Protein AF-A0A7R9QN64-F1 (afdb_monomer)

Mean predicted aligned error: 6.57 Å

Radius of gyration: 12.89 Å; Cα contacts (8 Å, |Δi|>4): 66; chains: 1; bounding box: 29×29×32 Å

Solvent-accessible surface area (backbone atoms only — not comparable to full-atom values): 4952 Å² total; per-residue (Å²): 130,80,74,78,60,53,35,80,72,52,77,63,84,83,77,49,58,68,57,32,49,54,49,52,52,49,38,36,51,55,51,52,50,46,90,82,32,70,70,55,55,76,46,51,50,36,44,38,27,37,41,72,73,41,56,74,68,57,37,52,50,51,51,53,51,50,44,54,49,29,68,74,70,49,88,72,78,62,68,84,68,85,130

pLDDT: mean 84.04, std 17.03, range [35.75, 97.12]

Secondary structure (DSSP, 8-state):
--TTTHHHH-------HHHHHHHHHHHHHHT--TTT-HHHHTTTHHHHHHHHHS-HHHHHHHHHHHHHHHHHHSSS---S---

Foldseek 3Di:
DPLPPCLQPDQDDADPVVQLVVLLVLCCLQANPCVVDVVVVVNSSSSSSLRVPDDPVVSVVVSVVSSVCRVVPPPDTDPSDDD

Nearest PDB structures (foldseek):
  4d3y-assembly1_A  TM=8.213E-01  e=2.890E-02  Cricetulus griseus
  4d3z-assembly1_A  TM=8.315E-01  e=3.845E-02  Cricetulus griseus
  4nom-assembly1_A  TM=8.167E-01  e=1.206E-01  Mus musculus
  2dod-assembly1_A  TM=3.015E-01  e=5.868E+00  Homo sapiens

InterPro domains:
  IPR046427 Legumain prodomain superfamily [G3DSA:1.10.132.130] (1-77)
  IPR048501 Legumain, prodomain [PF20985] (14-60)
  IPR048501 Legumain, prodomain [cd21115] (6-52)

Structure (mmCIF, N/CA/C/O backbone):
data_AF-A0A7R9QN64-F1
#
_entry.id   AF-A0A7R9QN64-F1
#
loop_
_atom_site.group_PDB
_atom_site.id
_atom_site.type_symbol
_atom_site.label_atom_id
_atom_site.label_alt_id
_atom_site.label_comp_id
_atom_site.label_asym_id
_atom_site.label_entity_id
_atom_site.label_seq_id
_atom_site.pdbx_PDB_ins_code
_atom_site.Cartn_x
_atom_site.Cartn_y
_atom_site.Cartn_z
_atom_site.occupancy
_atom_site.B_iso_or_equiv
_atom_site.auth_seq_id
_atom_site.auth_comp_id
_atom_site.auth_asym_id
_atom_site.auth_atom_id
_atom_site.pdbx_PDB_model_num
ATOM 1 N N . MET A 1 1 ? 10.074 14.625 -14.528 1.00 39.97 1 MET A N 1
ATOM 2 C CA . MET A 1 1 ? 8.652 14.223 -14.580 1.00 39.97 1 MET A CA 1
ATOM 3 C C . MET A 1 1 ? 7.995 14.698 -13.295 1.00 39.97 1 MET A C 1
ATOM 5 O O . MET A 1 1 ? 8.559 14.462 -12.235 1.00 39.97 1 MET A O 1
ATOM 9 N N . ASN A 1 2 ? 6.887 15.439 -13.377 1.00 40.81 2 ASN A N 1
ATOM 10 C CA . ASN A 1 2 ? 6.148 15.901 -12.196 1.00 40.81 2 ASN A CA 1
ATOM 11 C C . ASN A 1 2 ? 5.310 14.732 -11.656 1.00 40.81 2 ASN A C 1
ATOM 13 O O . ASN A 1 2 ? 4.149 14.581 -12.019 1.00 40.81 2 ASN A O 1
ATOM 17 N N . ALA A 1 3 ? 5.924 13.905 -10.809 1.00 51.72 3 ALA A N 1
ATOM 18 C CA . ALA A 1 3 ? 5.420 12.611 -10.334 1.00 51.72 3 ALA A CA 1
ATOM 19 C C . ALA A 1 3 ? 4.078 12.641 -9.566 1.00 51.72 3 ALA A C 1
ATOM 21 O O . ALA A 1 3 ? 3.514 11.594 -9.271 1.00 51.72 3 ALA A O 1
ATOM 22 N N . ASN A 1 4 ? 3.534 13.818 -9.243 1.00 54.84 4 ASN A N 1
ATOM 23 C CA . ASN A 1 4 ? 2.387 13.920 -8.337 1.00 54.84 4 ASN A CA 1
ATOM 24 C C . ASN A 1 4 ? 1.012 13.786 -9.006 1.00 54.84 4 ASN A C 1
ATOM 26 O O . ASN A 1 4 ? 0.052 13.473 -8.310 1.00 54.84 4 ASN A O 1
ATOM 30 N N . ASN A 1 5 ? 0.874 14.021 -10.318 1.00 61.47 5 ASN A N 1
ATOM 31 C CA . ASN A 1 5 ? -0.451 13.993 -10.961 1.00 61.47 5 ASN A CA 1
ATOM 32 C C . ASN A 1 5 ? -0.783 12.636 -11.602 1.00 61.47 5 ASN A C 1
ATOM 34 O O . ASN A 1 5 ? -1.951 12.263 -11.701 1.00 61.47 5 ASN A O 1
ATOM 38 N N . ASP A 1 6 ? 0.228 11.863 -11.991 1.00 77.75 6 ASP A N 1
ATOM 39 C CA . ASP A 1 6 ? 0.014 10.630 -12.752 1.00 77.75 6 ASP A CA 1
ATOM 40 C C . ASP A 1 6 ? -0.429 9.467 -11.854 1.00 77.75 6 ASP A C 1
ATOM 42 O O . ASP A 1 6 ? -1.281 8.671 -12.254 1.00 77.75 6 ASP A O 1
ATOM 46 N N . VAL A 1 7 ? 0.034 9.424 -10.599 1.00 85.00 7 VAL A N 1
ATOM 47 C CA . VAL A 1 7 ? -0.346 8.396 -9.611 1.00 85.00 7 VAL A CA 1
ATOM 48 C C . VAL A 1 7 ? -1.857 8.345 -9.369 1.00 85.00 7 VAL A C 1
ATOM 50 O O . VAL A 1 7 ? -2.419 7.265 -9.193 1.00 85.00 7 VAL A O 1
ATOM 53 N N . PHE A 1 8 ? -2.542 9.489 -9.400 1.00 87.75 8 PHE A N 1
ATOM 54 C CA . PHE A 1 8 ? -3.978 9.559 -9.114 1.00 87.75 8 PHE A CA 1
ATOM 55 C C . PHE A 1 8 ? -4.864 9.463 -10.356 1.00 87.75 8 PHE A C 1
ATOM 57 O O . PHE A 1 8 ? -6.056 9.189 -10.217 1.00 87.75 8 PHE A O 1
ATOM 64 N N . ASN A 1 9 ? -4.316 9.659 -11.556 1.00 88.12 9 ASN A N 1
ATOM 65 C CA . ASN A 1 9 ? -5.111 9.803 -12.781 1.00 88.12 9 ASN A CA 1
ATOM 66 C C . ASN A 1 9 ? -4.861 8.715 -13.831 1.00 88.12 9 ASN A C 1
ATOM 68 O O . ASN A 1 9 ? -5.634 8.599 -14.781 1.00 88.12 9 ASN A O 1
ATOM 72 N N . THR A 1 10 ? -3.816 7.906 -13.670 1.00 91.69 10 THR A N 1
ATOM 73 C CA . THR A 1 10 ? -3.500 6.807 -14.593 1.00 91.69 10 THR A CA 1
ATOM 74 C C . THR A 1 10 ? -3.949 5.459 -14.036 1.00 91.69 10 THR A C 1
ATOM 76 O O . THR A 1 10 ? -4.342 5.348 -12.875 1.00 91.69 10 THR A O 1
ATOM 79 N N . ARG A 1 11 ? -3.937 4.422 -14.873 1.00 92.44 11 ARG A N 1
ATOM 80 C CA . ARG A 1 11 ? -4.150 3.031 -14.458 1.00 92.44 11 ARG A CA 1
ATOM 81 C C . ARG A 1 11 ? -3.117 2.176 -15.168 1.00 92.44 11 ARG A C 1
ATOM 83 O O . ARG A 1 11 ? -3.307 1.840 -16.334 1.00 92.44 11 ARG A O 1
ATOM 90 N N . LEU A 1 12 ? -2.011 1.911 -14.488 1.00 94.25 12 LEU A N 1
ATOM 91 C CA . LEU A 1 12 ? -0.957 1.056 -15.014 1.00 94.25 12 LEU A CA 1
ATOM 92 C C . LEU A 1 12 ? -1.313 -0.427 -14.861 1.00 94.25 12 LEU A C 1
ATOM 94 O O . LEU A 1 12 ? -2.173 -0.803 -14.061 1.00 94.25 12 LEU A O 1
ATOM 98 N N . GLU A 1 13 ? -0.661 -1.262 -15.666 1.00 95.62 13 GLU A N 1
ATOM 99 C CA . GLU A 1 13 ? -0.695 -2.714 -15.502 1.00 95.62 13 GLU A CA 1
ATOM 100 C C . GLU A 1 13 ? 0.174 -3.121 -14.305 1.00 95.62 13 GLU A C 1
ATOM 102 O O . GLU A 1 13 ? 1.226 -2.532 -14.077 1.00 95.62 13 GLU A O 1
ATOM 107 N N . LEU A 1 14 ? -0.273 -4.116 -13.535 1.00 95.56 14 LEU A N 1
ATOM 108 C CA . LEU A 1 14 ? 0.433 -4.588 -12.346 1.00 95.56 14 LEU A CA 1
ATOM 109 C C . LEU A 1 14 ? 1.507 -5.623 -12.710 1.00 95.56 14 LEU A C 1
ATOM 111 O O . LEU A 1 14 ? 1.182 -6.781 -12.992 1.00 95.56 14 LEU A O 1
ATOM 115 N N . ASN A 1 15 ? 2.773 -5.231 -12.593 1.00 96.62 15 ASN A N 1
ATOM 116 C CA . ASN A 1 15 ? 3.939 -6.102 -12.741 1.00 96.62 15 ASN A CA 1
ATOM 117 C C . ASN A 1 15 ? 4.618 -6.354 -11.389 1.00 96.62 15 ASN A C 1
ATOM 119 O O . ASN A 1 15 ? 4.988 -7.490 -11.082 1.00 96.62 15 ASN A O 1
ATOM 123 N N . ASN A 1 16 ? 4.722 -5.325 -10.546 1.00 95.12 16 ASN A N 1
ATOM 124 C CA . ASN A 1 16 ? 5.330 -5.396 -9.223 1.00 95.12 16 ASN A CA 1
ATOM 125 C C . ASN A 1 16 ? 4.305 -5.821 -8.157 1.00 95.12 16 ASN A C 1
ATOM 127 O O . ASN A 1 16 ? 3.791 -5.024 -7.366 1.00 95.12 16 ASN A O 1
ATOM 131 N N . ARG A 1 17 ? 3.986 -7.120 -8.154 1.00 96.44 17 ARG A N 1
ATOM 132 C CA . ARG A 1 17 ? 2.992 -7.713 -7.242 1.00 96.44 17 ARG A CA 1
ATOM 133 C C . ARG A 1 17 ? 3.393 -7.608 -5.774 1.00 96.44 17 ARG A C 1
ATOM 135 O O . ARG A 1 17 ? 2.517 -7.423 -4.940 1.00 96.44 17 ARG A O 1
ATOM 142 N N . GLU A 1 18 ? 4.681 -7.720 -5.463 1.00 96.75 18 GLU A N 1
ATOM 143 C CA . GLU A 1 18 ? 5.178 -7.671 -4.085 1.00 96.75 18 GLU A CA 1
ATOM 144 C C . GLU A 1 18 ? 4.946 -6.294 -3.457 1.00 96.75 18 GLU A C 1
ATOM 146 O O . GLU A 1 18 ? 4.302 -6.202 -2.411 1.00 96.75 18 GLU A O 1
ATOM 151 N N . CYS A 1 19 ? 5.368 -5.221 -4.138 1.00 97.00 19 CYS A N 1
ATOM 152 C CA . CYS A 1 19 ? 5.092 -3.860 -3.683 1.00 97.00 19 CYS A CA 1
ATOM 153 C C . CYS A 1 19 ? 3.583 -3.626 -3.532 1.00 97.00 19 CYS A C 1
ATOM 155 O O . CYS A 1 19 ? 3.130 -3.113 -2.507 1.00 97.00 19 CYS A O 1
ATOM 157 N N . TYR A 1 20 ? 2.788 -4.053 -4.520 1.00 97.12 20 TYR A N 1
ATOM 158 C CA . TYR A 1 20 ? 1.341 -3.863 -4.491 1.00 97.12 20 TYR A CA 1
ATOM 159 C C . TYR A 1 20 ? 0.675 -4.559 -3.299 1.00 97.12 20 TYR A C 1
ATOM 161 O O . TYR A 1 20 ? -0.112 -3.928 -2.593 1.00 97.12 20 TYR A O 1
ATOM 169 N N . HIS A 1 21 ? 0.994 -5.833 -3.052 1.00 96.50 21 HIS A N 1
ATOM 170 C CA . HIS A 1 21 ? 0.433 -6.575 -1.924 1.00 96.50 21 HIS A CA 1
ATOM 171 C C . HIS A 1 21 ? 0.830 -5.946 -0.588 1.00 96.50 21 HIS A C 1
ATOM 173 O O . HIS A 1 21 ? -0.042 -5.718 0.243 1.00 96.50 21 HIS A O 1
ATOM 179 N N . ASN A 1 22 ? 2.090 -5.532 -0.428 1.00 96.38 22 ASN A N 1
ATOM 180 C CA . ASN A 1 22 ? 2.533 -4.850 0.787 1.00 96.38 22 ASN A CA 1
ATOM 181 C C . ASN A 1 22 ? 1.731 -3.562 1.069 1.00 96.38 22 ASN A C 1
ATOM 183 O O . ASN A 1 22 ? 1.330 -3.310 2.206 1.00 96.38 22 ASN A O 1
ATOM 187 N N . PHE A 1 23 ? 1.443 -2.766 0.033 1.00 95.94 23 PHE A N 1
ATOM 188 C CA . PHE A 1 23 ? 0.589 -1.581 0.157 1.00 95.94 23 PHE A CA 1
ATOM 189 C C . PHE A 1 23 ? -0.847 -1.927 0.552 1.00 95.94 23 PHE A C 1
ATOM 191 O O . PHE A 1 23 ? -1.405 -1.291 1.444 1.00 95.94 23 PHE A O 1
ATOM 198 N N . VAL A 1 24 ? -1.452 -2.906 -0.126 1.00 95.00 24 VAL A N 1
ATOM 199 C CA . VAL A 1 24 ? -2.839 -3.326 0.115 1.00 95.00 24 VAL A CA 1
ATOM 200 C C . VAL A 1 24 ? -3.006 -3.859 1.531 1.00 95.00 24 VAL A C 1
ATOM 202 O O . VAL A 1 24 ? -3.904 -3.400 2.236 1.00 95.00 24 VAL A O 1
ATOM 205 N N . ASP A 1 25 ? 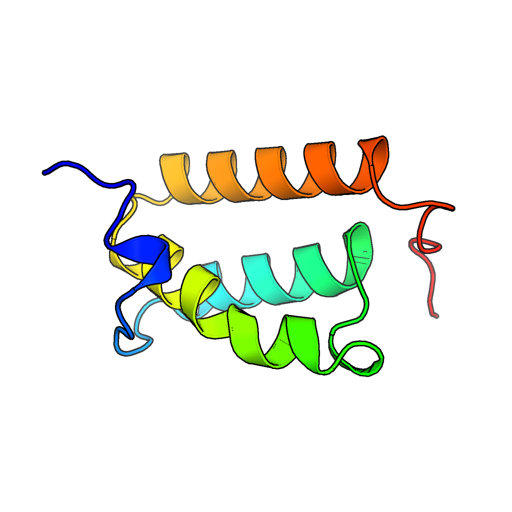-2.133 -4.772 1.949 1.00 94.44 25 ASP A N 1
ATOM 206 C CA . ASP A 1 25 ? -2.205 -5.432 3.251 1.00 94.44 25 ASP A CA 1
ATOM 207 C C . ASP A 1 25 ? -1.978 -4.408 4.369 1.00 94.44 25 ASP A C 1
ATOM 209 O O . A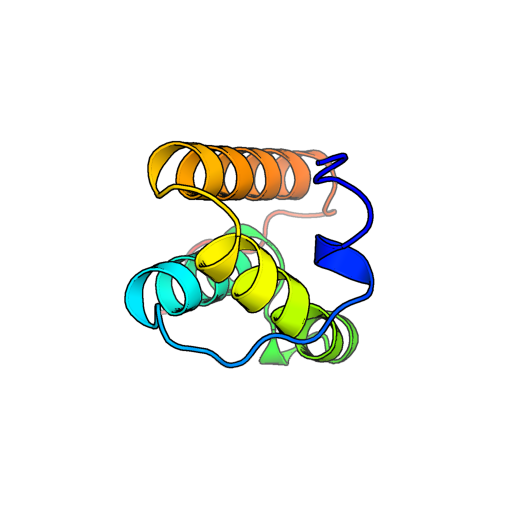SP A 1 25 ? -2.811 -4.246 5.260 1.00 94.44 25 ASP A O 1
ATOM 213 N N . THR A 1 26 ? -0.927 -3.589 4.252 1.00 93.06 26 THR A N 1
ATOM 214 C CA . THR A 1 26 ? -0.634 -2.536 5.234 1.00 93.06 26 THR A CA 1
ATOM 215 C C . THR A 1 26 ? -1.763 -1.508 5.333 1.00 93.06 26 THR A C 1
ATOM 217 O O . THR A 1 26 ? -2.128 -1.092 6.433 1.00 93.06 26 THR A O 1
ATOM 220 N N . PHE A 1 27 ? -2.344 -1.086 4.206 1.00 91.69 27 PHE A N 1
ATOM 221 C CA . PHE A 1 27 ? -3.472 -0.157 4.218 1.00 91.69 27 PHE A CA 1
ATOM 222 C C . PHE A 1 27 ? -4.730 -0.793 4.827 1.00 91.69 27 PHE A C 1
ATOM 224 O O . PHE A 1 27 ? -5.430 -0.143 5.604 1.00 91.69 27 PHE A O 1
ATOM 231 N N . ASN A 1 28 ? -5.021 -2.053 4.505 1.00 91.00 28 ASN A N 1
ATOM 232 C CA . ASN A 1 28 ? -6.165 -2.763 5.068 1.00 91.00 28 ASN A CA 1
ATOM 233 C C . ASN A 1 28 ? -6.060 -2.902 6.594 1.00 91.00 28 ASN A C 1
ATOM 235 O O . ASN A 1 28 ? -7.063 -2.730 7.288 1.00 91.00 28 ASN A O 1
ATOM 239 N N . ASP A 1 29 ? -4.853 -3.165 7.092 1.00 89.31 29 ASP A N 1
ATOM 240 C CA . ASP A 1 29 ? -4.612 -3.477 8.500 1.00 89.31 29 ASP A CA 1
ATOM 241 C C . ASP A 1 29 ? -4.414 -2.226 9.363 1.00 89.31 29 ASP A C 1
ATOM 243 O O . ASP A 1 29 ? -4.832 -2.194 10.521 1.00 89.31 29 ASP A O 1
ATOM 247 N N . GLN A 1 30 ? -3.782 -1.182 8.816 1.00 88.75 30 GLN A N 1
ATOM 248 C CA . GLN A 1 30 ? -3.379 0.005 9.582 1.00 88.75 30 GLN A CA 1
ATOM 249 C C . GLN A 1 30 ? -4.154 1.279 9.228 1.00 88.75 30 GLN A C 1
ATOM 251 O O . GLN A 1 30 ? -4.018 2.286 9.928 1.00 88.75 30 GLN A O 1
ATOM 256 N N . CYS A 1 31 ? -4.958 1.263 8.162 1.00 87.69 31 CYS A N 1
ATOM 257 C CA . CYS A 1 31 ? -5.762 2.408 7.742 1.00 87.69 31 CYS A CA 1
ATOM 258 C C . CYS A 1 31 ? -7.259 2.093 7.745 1.00 87.69 31 CYS A C 1
ATOM 260 O O . CYS A 1 31 ? -7.962 2.447 8.685 1.00 87.69 31 CYS A O 1
ATOM 262 N N . LEU A 1 32 ? -7.765 1.496 6.666 1.00 86.25 32 LEU A N 1
ATOM 263 C CA . LEU A 1 32 ? -9.189 1.263 6.440 1.00 86.25 32 LEU A CA 1
ATOM 264 C C . LEU A 1 32 ? -9.371 -0.135 5.875 1.00 86.25 32 LEU A C 1
ATOM 266 O O . LEU A 1 32 ? -8.792 -0.453 4.836 1.00 86.25 32 LEU A O 1
ATOM 270 N N . SER A 1 33 ? -10.261 -0.924 6.484 1.00 85.19 33 SER A N 1
ATOM 271 C CA . SER A 1 33 ? -10.605 -2.226 5.919 1.00 85.19 33 SER A CA 1
ATOM 272 C C . SER A 1 33 ? -11.210 -2.055 4.529 1.00 85.19 33 SER A C 1
ATOM 274 O O . SER A 1 33 ? -12.306 -1.512 4.356 1.00 85.19 33 SER A O 1
ATOM 276 N N . ILE A 1 34 ? -10.508 -2.563 3.523 1.00 84.56 34 ILE A N 1
ATOM 277 C CA . ILE A 1 34 ? -10.890 -2.426 2.117 1.00 84.56 34 ILE A CA 1
ATOM 278 C C . ILE A 1 34 ? -12.254 -3.094 1.869 1.00 84.56 34 ILE A C 1
ATOM 280 O O . ILE A 1 34 ? -13.064 -2.607 1.083 1.00 84.56 34 ILE A O 1
ATOM 284 N N . THR A 1 35 ? -12.542 -4.176 2.596 1.00 82.50 35 THR A N 1
ATOM 285 C CA . THR A 1 35 ? -13.806 -4.924 2.496 1.00 82.50 35 THR A CA 1
ATOM 286 C C . THR A 1 35 ? -15.014 -4.155 3.031 1.00 82.50 35 THR A C 1
ATOM 288 O O . THR A 1 35 ? -16.132 -4.365 2.565 1.00 82.50 35 THR A O 1
ATOM 291 N N . GLN A 1 36 ? -14.800 -3.244 3.981 1.00 83.69 36 GLN A N 1
ATOM 292 C CA . GLN A 1 36 ? -15.861 -2.457 4.613 1.00 83.69 36 GLN A CA 1
ATOM 293 C C . GLN A 1 36 ? -16.080 -1.112 3.909 1.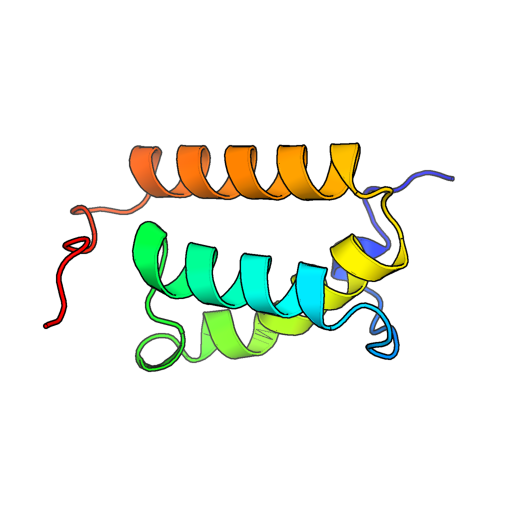00 83.69 36 GLN A C 1
ATOM 295 O O . GLN A 1 36 ? -17.133 -0.496 4.069 1.00 83.69 36 GLN A O 1
ATOM 300 N N . HIS A 1 37 ? -15.114 -0.671 3.094 1.00 82.56 37 HIS A N 1
ATOM 301 C CA . HIS A 1 37 ? -15.116 0.637 2.440 1.00 82.56 37 HIS A CA 1
ATOM 302 C C . HIS A 1 37 ? -14.951 0.505 0.926 1.00 82.56 37 HIS A C 1
ATOM 304 O O . HIS A 1 37 ? -13.848 0.576 0.386 1.00 82.56 37 HIS A O 1
ATOM 310 N N . SER A 1 38 ? -16.070 0.404 0.203 1.00 83.38 38 SER A N 1
ATOM 311 C CA . SER A 1 38 ? -16.083 0.312 -1.270 1.00 83.38 38 SER A CA 1
ATOM 312 C C . SER A 1 38 ? -15.404 1.493 -1.975 1.00 83.38 38 SER A C 1
ATOM 314 O O . SER A 1 38 ? -14.883 1.354 -3.083 1.00 83.38 38 SER A O 1
ATOM 316 N N . TYR A 1 39 ? -15.347 2.659 -1.327 1.00 84.69 39 TYR A N 1
ATOM 317 C CA . TYR A 1 39 ? -14.567 3.791 -1.819 1.00 84.69 39 TYR A CA 1
ATOM 318 C C . TYR A 1 39 ? -13.061 3.487 -1.857 1.00 84.69 39 TYR A C 1
ATOM 320 O O . TYR A 1 39 ? -12.406 3.831 -2.838 1.00 84.69 39 TYR A O 1
ATOM 328 N N . ALA A 1 40 ? -12.522 2.799 -0.845 1.00 84.56 40 ALA A N 1
ATOM 329 C CA . ALA A 1 40 ? -11.111 2.425 -0.789 1.00 84.56 40 ALA A CA 1
ATOM 330 C C . ALA A 1 40 ? -10.744 1.411 -1.884 1.00 84.56 40 ALA A C 1
ATOM 332 O O . ALA A 1 40 ? -9.725 1.575 -2.553 1.00 84.56 40 ALA A O 1
ATOM 333 N N . LEU A 1 41 ? -11.625 0.438 -2.157 1.00 86.31 41 LEU A N 1
ATOM 334 C CA . LEU A 1 41 ? -11.480 -0.498 -3.283 1.00 86.31 41 LEU A CA 1
ATOM 335 C C . LEU A 1 41 ? -11.275 0.228 -4.618 1.00 86.31 41 LEU A C 1
ATOM 337 O O . LEU A 1 41 ? -10.381 -0.106 -5.394 1.00 86.31 41 LEU A O 1
ATOM 341 N N . ASN A 1 42 ? -12.061 1.278 -4.864 1.00 88.12 42 ASN A N 1
ATOM 342 C CA . ASN A 1 42 ? -11.970 2.063 -6.095 1.00 88.12 42 ASN A CA 1
ATOM 343 C C . ASN A 1 42 ? -10.672 2.874 -6.220 1.00 88.12 42 ASN A C 1
ATOM 345 O O . ASN A 1 42 ? -10.418 3.438 -7.286 1.00 88.12 42 ASN A O 1
ATOM 349 N N . LYS A 1 43 ? -9.863 2.956 -5.158 1.00 90.31 43 LYS A N 1
ATOM 350 C CA . LYS A 1 43 ? -8.593 3.685 -5.131 1.00 90.31 43 LYS A CA 1
ATOM 351 C C . LYS A 1 43 ? -7.362 2.785 -5.170 1.00 90.31 43 LYS A C 1
ATOM 353 O O . LYS A 1 43 ? -6.281 3.311 -5.371 1.00 90.31 43 LYS A O 1
ATOM 358 N N . LEU A 1 44 ? -7.492 1.456 -5.121 1.00 92.75 44 LEU A N 1
ATOM 359 C CA . LEU A 1 44 ? -6.326 0.552 -5.120 1.00 92.75 44 LEU A CA 1
ATOM 360 C C . LEU A 1 44 ? -5.428 0.664 -6.362 1.00 92.75 44 LEU A C 1
ATOM 362 O O . LEU A 1 44 ? -4.254 0.309 -6.304 1.00 92.75 44 LEU A O 1
ATOM 366 N N . TYR A 1 45 ? -5.941 1.199 -7.473 1.00 94.75 45 TYR A N 1
ATOM 367 C CA . TYR A 1 45 ? -5.119 1.483 -8.651 1.00 94.75 45 TYR A CA 1
ATOM 368 C C . TYR A 1 45 ? -3.994 2.492 -8.359 1.00 94.75 45 TYR A C 1
ATOM 370 O O . TYR A 1 45 ? -2.973 2.466 -9.037 1.00 94.75 45 TYR A O 1
ATOM 378 N N . THR A 1 46 ? -4.134 3.356 -7.345 1.00 94.81 46 THR A N 1
ATOM 379 C CA . THR A 1 46 ? -3.064 4.289 -6.972 1.00 94.81 46 THR A CA 1
ATOM 380 C C . THR A 1 46 ? -1.874 3.554 -6.366 1.00 94.81 46 THR A C 1
ATOM 382 O O . THR A 1 46 ? -0.746 3.981 -6.574 1.00 94.81 46 THR A O 1
ATOM 385 N N . PHE A 1 47 ? -2.095 2.432 -5.671 1.00 95.69 47 PHE A N 1
ATOM 386 C CA . PHE A 1 47 ? -1.009 1.590 -5.156 1.00 95.69 47 PHE A CA 1
ATOM 387 C C . PHE A 1 47 ? -0.263 0.893 -6.291 1.00 95.69 47 PHE A C 1
ATOM 389 O O . PHE A 1 47 ? 0.961 0.866 -6.277 1.00 95.69 47 PHE A O 1
ATOM 396 N N . VAL A 1 48 ? -0.984 0.427 -7.319 1.00 96.75 48 VAL A N 1
ATOM 397 C CA . VAL A 1 48 ? -0.354 -0.075 -8.552 1.00 96.75 48 VAL A CA 1
ATOM 398 C C . VAL A 1 48 ? 0.523 1.016 -9.160 1.00 96.75 48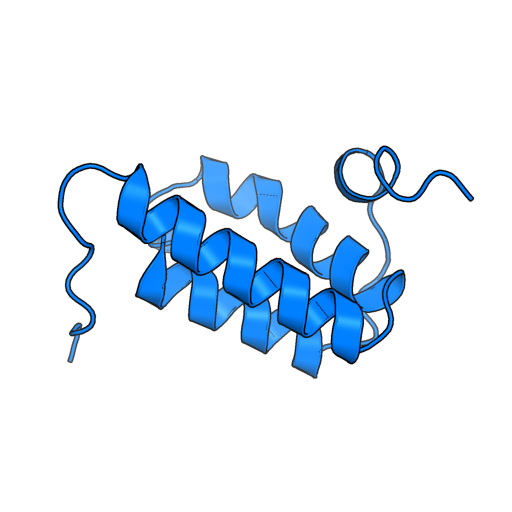 VAL A C 1
ATOM 400 O O . VAL A 1 48 ? 1.707 0.804 -9.378 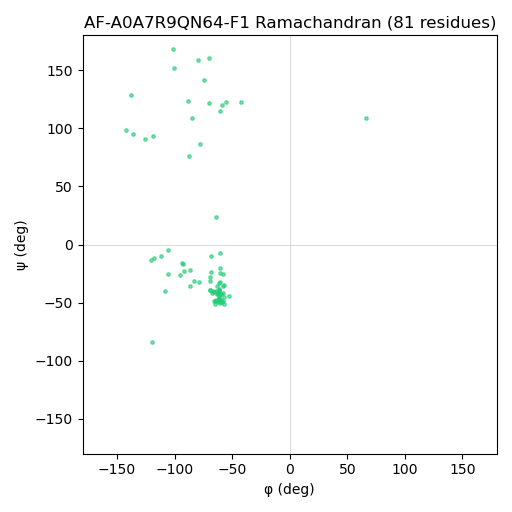1.00 96.75 48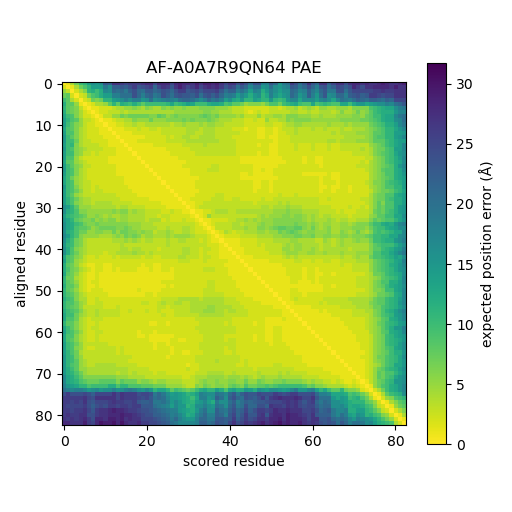 VAL A O 1
ATOM 403 N N . ASN A 1 49 ? -0.016 2.221 -9.353 1.00 95.75 49 ASN A N 1
ATOM 404 C CA . ASN A 1 49 ? 0.748 3.303 -9.967 1.00 95.75 49 ASN A CA 1
ATOM 405 C C . ASN A 1 49 ? 1.991 3.695 -9.157 1.00 95.75 49 ASN A C 1
ATOM 407 O O . ASN A 1 49 ? 3.022 3.980 -9.754 1.00 95.75 49 ASN A O 1
ATOM 411 N N . ILE A 1 50 ? 1.914 3.699 -7.822 1.00 95.38 50 ILE A N 1
ATOM 412 C CA . ILE A 1 50 ? 3.083 3.934 -6.962 1.00 95.38 50 ILE A CA 1
ATOM 413 C C . ILE A 1 50 ? 4.143 2.861 -7.219 1.00 95.38 50 ILE A C 1
ATOM 415 O O . ILE A 1 50 ? 5.288 3.199 -7.501 1.00 95.38 50 ILE A O 1
ATOM 419 N N . CYS A 1 51 ? 3.753 1.589 -7.193 1.00 96.75 51 CYS A N 1
ATOM 420 C CA . CYS A 1 51 ? 4.672 0.462 -7.333 1.00 96.75 51 CYS A CA 1
ATOM 421 C C . CYS A 1 51 ? 5.304 0.311 -8.722 1.00 96.75 51 CYS A C 1
ATOM 423 O O . CYS A 1 51 ? 6.369 -0.289 -8.840 1.00 96.75 51 CYS A O 1
ATOM 425 N N . GLU A 1 52 ? 4.662 0.834 -9.767 1.00 95.50 52 GLU A N 1
ATOM 426 C CA . GLU A 1 52 ? 5.199 0.797 -11.132 1.00 95.50 52 GLU A CA 1
ATOM 427 C C . GLU A 1 52 ? 6.023 2.049 -11.489 1.00 95.50 52 GLU A C 1
ATOM 429 O O . GLU A 1 52 ? 6.834 2.007 -12.412 1.00 95.50 52 GLU A O 1
ATOM 434 N N . GLN A 1 53 ? 5.804 3.183 -10.810 1.00 94.00 53 GLN A N 1
ATOM 435 C CA . GLN A 1 53 ? 6.440 4.465 -11.159 1.00 94.00 53 GLN A CA 1
ATOM 436 C C . GLN A 1 53 ? 7.550 4.888 -10.197 1.00 94.00 53 GLN A C 1
ATOM 438 O O . GLN A 1 53 ? 8.408 5.688 -10.575 1.00 94.00 53 GLN A O 1
ATOM 443 N N . MET A 1 54 ? 7.511 4.418 -8.952 1.00 92.81 54 MET A N 1
ATOM 444 C CA . MET A 1 54 ? 8.486 4.766 -7.925 1.00 92.81 54 MET A CA 1
ATOM 445 C C . MET A 1 54 ? 9.519 3.655 -7.760 1.00 92.81 54 MET A C 1
ATOM 447 O O . MET A 1 54 ? 9.226 2.483 -7.978 1.00 92.81 54 MET A O 1
ATOM 451 N N . ASP A 1 55 ? 10.727 4.029 -7.339 1.00 93.94 55 ASP A N 1
ATOM 452 C CA . ASP A 1 55 ? 11.674 3.046 -6.819 1.00 93.94 55 ASP A CA 1
ATOM 453 C C . ASP A 1 55 ? 11.208 2.498 -5.457 1.00 93.94 55 ASP A C 1
ATOM 455 O O . ASP A 1 55 ? 10.393 3.114 -4.761 1.00 93.94 55 ASP A O 1
ATOM 459 N N . ASP A 1 56 ? 11.742 1.339 -5.063 1.00 90.50 56 ASP A N 1
ATOM 460 C CA . ASP A 1 56 ? 11.327 0.636 -3.840 1.00 90.50 56 ASP A CA 1
ATOM 461 C C . ASP A 1 56 ? 11.476 1.503 -2.581 1.00 90.50 56 ASP A C 1
ATOM 463 O O . ASP A 1 56 ? 10.653 1.443 -1.663 1.00 90.50 56 ASP A O 1
ATOM 467 N N . SER A 1 57 ? 12.510 2.351 -2.540 1.00 94.19 57 SER A N 1
ATOM 468 C CA . SER A 1 57 ? 12.764 3.270 -1.428 1.00 94.19 57 SER A CA 1
ATOM 469 C C . SER A 1 57 ? 11.656 4.318 -1.309 1.00 94.19 57 SER A C 1
ATOM 471 O O . SER A 1 57 ? 11.105 4.532 -0.226 1.00 94.19 57 SER A O 1
ATOM 473 N N . SER A 1 58 ? 11.298 4.959 -2.421 1.00 94.69 58 SER A N 1
ATOM 474 C CA . SER A 1 58 ? 10.260 5.988 -2.477 1.00 94.69 58 SER A CA 1
ATOM 475 C C . SER A 1 58 ? 8.873 5.393 -2.241 1.00 94.69 58 SER A C 1
ATOM 477 O O . SER A 1 58 ? 8.076 5.978 -1.507 1.00 94.69 58 SER A O 1
ATOM 479 N N . ALA A 1 59 ? 8.600 4.204 -2.787 1.00 94.12 59 ALA A N 1
ATOM 480 C CA . ALA A 1 59 ? 7.365 3.470 -2.533 1.00 94.12 59 ALA A CA 1
ATOM 481 C C . ALA A 1 59 ? 7.229 3.123 -1.039 1.00 94.12 59 ALA A C 1
ATOM 483 O O . ALA A 1 59 ? 6.205 3.412 -0.420 1.00 94.12 59 ALA A O 1
ATOM 484 N N . THR A 1 60 ? 8.290 2.608 -0.415 1.00 94.12 60 THR A N 1
ATOM 485 C CA . THR A 1 60 ? 8.311 2.326 1.031 1.00 94.12 60 THR A CA 1
ATOM 486 C C . THR A 1 60 ? 8.074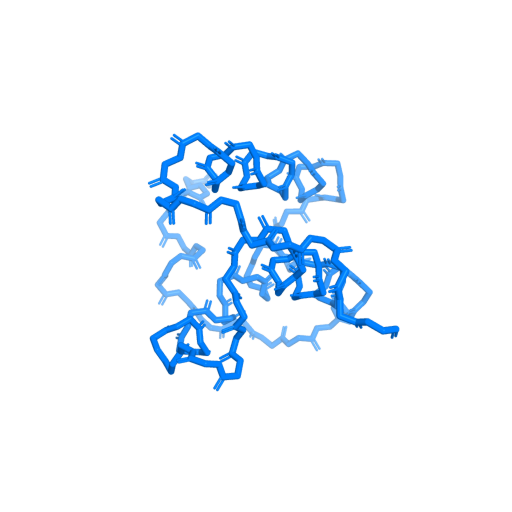 3.593 1.855 1.00 94.12 60 THR A C 1
ATOM 488 O O . THR A 1 60 ? 7.307 3.588 2.820 1.00 94.12 60 THR A O 1
ATOM 491 N N . GLN A 1 61 ? 8.692 4.712 1.472 1.00 95.75 61 GLN A N 1
ATOM 492 C CA . GLN A 1 61 ? 8.476 5.991 2.142 1.00 95.75 61 GLN A CA 1
ATOM 493 C C . GLN A 1 61 ? 7.024 6.475 2.010 1.00 95.75 61 GLN A C 1
ATOM 495 O O . GLN A 1 61 ? 6.446 6.925 3.003 1.00 95.75 61 GLN A O 1
ATOM 500 N N . ALA A 1 62 ? 6.420 6.353 0.826 1.00 94.50 62 ALA A N 1
ATOM 501 C CA . ALA A 1 62 ? 5.022 6.704 0.592 1.00 94.50 62 ALA A CA 1
ATOM 502 C C . ALA A 1 62 ? 4.065 5.845 1.438 1.00 94.50 62 ALA A C 1
ATOM 504 O O . ALA A 1 62 ? 3.125 6.382 2.027 1.00 94.50 62 ALA A O 1
ATOM 505 N N . LEU A 1 63 ? 4.332 4.540 1.566 1.00 94.31 63 LEU A N 1
ATOM 506 C CA . LEU A 1 63 ? 3.550 3.651 2.428 1.00 94.31 63 LEU A CA 1
ATOM 507 C C . LEU A 1 63 ? 3.615 4.085 3.898 1.00 94.31 63 LEU A C 1
ATOM 509 O O . LEU A 1 63 ? 2.587 4.215 4.559 1.00 94.31 63 LEU A O 1
ATOM 513 N N . ASN A 1 64 ? 4.814 4.391 4.395 1.00 93.88 64 ASN A N 1
ATOM 514 C CA . ASN A 1 64 ? 4.998 4.861 5.769 1.00 93.88 64 ASN A CA 1
ATOM 515 C C . ASN A 1 64 ? 4.262 6.185 6.033 1.00 93.88 64 ASN A C 1
ATOM 517 O O . ASN A 1 64 ? 3.650 6.356 7.088 1.00 93.88 64 ASN A O 1
ATOM 521 N N . GLN A 1 65 ? 4.286 7.116 5.076 1.00 94.38 65 GLN A N 1
ATOM 522 C CA . GLN A 1 65 ? 3.552 8.381 5.179 1.00 94.38 65 GLN A CA 1
ATOM 523 C C . GLN A 1 65 ? 2.035 8.168 5.189 1.00 94.38 65 GLN A C 1
ATOM 525 O O . GLN A 1 65 ? 1.334 8.811 5.970 1.00 94.38 65 GLN A O 1
ATOM 530 N N . LEU A 1 66 ? 1.531 7.250 4.360 1.00 91.56 66 LEU A N 1
ATOM 531 C CA . LEU A 1 66 ? 0.120 6.871 4.342 1.00 91.56 66 LEU A CA 1
ATOM 532 C C . LEU A 1 66 ? -0.319 6.330 5.707 1.00 91.56 66 LEU A C 1
ATOM 534 O O . LEU A 1 66 ? -1.299 6.818 6.265 1.00 91.56 66 LEU A O 1
ATOM 538 N N . VAL A 1 67 ? 0.441 5.392 6.276 1.00 91.19 67 VAL A N 1
ATOM 539 C CA . VAL A 1 67 ? 0.169 4.823 7.605 1.00 91.19 67 VAL A CA 1
ATOM 540 C C . VAL A 1 67 ? 0.134 5.909 8.681 1.00 91.19 67 VAL A C 1
ATOM 542 O O . VAL A 1 67 ? -0.826 5.989 9.448 1.00 91.19 67 VAL A O 1
ATOM 545 N N . GLN A 1 68 ? 1.136 6.791 8.715 1.00 91.56 68 GLN A N 1
ATOM 546 C CA . GLN A 1 68 ? 1.177 7.897 9.677 1.00 91.56 68 GLN A CA 1
ATOM 547 C C . GLN A 1 68 ? -0.033 8.823 9.535 1.00 91.56 68 GLN A C 1
ATOM 549 O O . GLN A 1 68 ? -0.635 9.220 10.534 1.00 91.56 68 GLN A O 1
ATOM 554 N N . TYR A 1 69 ? -0.416 9.149 8.299 1.00 90.69 69 TYR A N 1
ATOM 555 C CA . TYR A 1 69 ? -1.583 9.981 8.035 1.00 90.69 69 TYR A CA 1
ATOM 556 C C . TYR A 1 69 ? -2.869 9.328 8.554 1.00 90.69 69 TYR A C 1
ATOM 558 O O . TYR A 1 69 ? -3.665 9.994 9.221 1.00 90.69 69 TYR A O 1
ATOM 566 N N . CYS A 1 70 ? -3.056 8.031 8.299 1.00 89.44 70 CYS A N 1
ATOM 567 C CA . CYS A 1 70 ? -4.209 7.274 8.777 1.00 89.44 70 CYS A CA 1
ATOM 568 C C . CYS A 1 70 ? -4.310 7.282 10.303 1.00 89.44 70 CYS A C 1
ATOM 570 O O . CYS A 1 70 ? -5.364 7.607 10.844 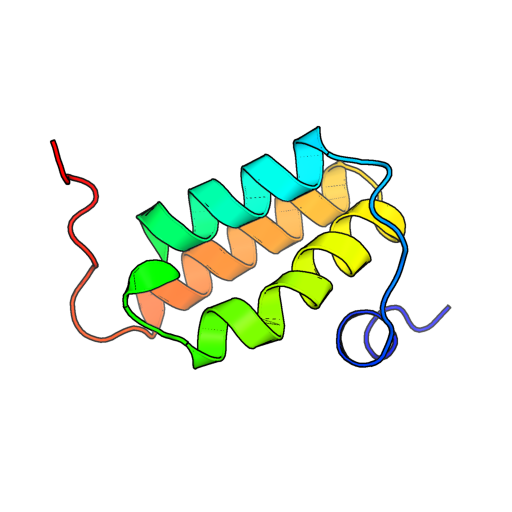1.00 89.44 70 CYS A O 1
ATOM 572 N N . GLN A 1 71 ? -3.203 7.002 10.993 1.00 86.56 71 GLN A N 1
ATOM 573 C CA . GLN A 1 71 ? -3.140 6.988 12.457 1.00 86.56 71 GLN A CA 1
ATOM 574 C C . GLN A 1 71 ? -3.485 8.350 13.079 1.00 86.56 71 GLN A C 1
ATOM 576 O O . GLN A 1 71 ? -4.048 8.404 14.169 1.00 86.56 71 GLN A O 1
ATOM 581 N N . GLN A 1 72 ? -3.157 9.449 12.394 1.00 87.31 72 GLN A N 1
ATOM 582 C CA . GLN A 1 72 ? -3.423 10.807 12.873 1.00 87.31 72 GLN A CA 1
ATOM 583 C C . GLN A 1 72 ? -4.847 11.298 12.574 1.00 87.31 72 GLN A C 1
ATOM 585 O O . GLN A 1 72 ? -5.365 12.122 13.324 1.00 87.31 72 GLN A O 1
ATOM 590 N N . ASN A 1 73 ? -5.462 10.847 11.473 1.00 84.94 73 ASN A N 1
ATOM 591 C CA . ASN A 1 73 ? -6.656 11.495 10.912 1.00 84.94 73 ASN A CA 1
ATOM 592 C C . ASN A 1 73 ? -7.898 10.599 10.830 1.00 84.94 73 ASN A C 1
ATOM 594 O O . ASN A 1 73 ? -8.992 11.117 10.601 1.00 84.94 73 ASN A O 1
ATOM 598 N N . LEU A 1 74 ? -7.775 9.281 11.003 1.00 79.12 74 LEU A N 1
ATOM 599 C CA . LEU A 1 74 ? -8.937 8.396 11.031 1.00 79.12 74 LEU A CA 1
ATOM 600 C C . LEU A 1 74 ? -9.481 8.285 12.469 1.00 79.12 74 LEU A C 1
ATOM 602 O O . LEU A 1 74 ? -8.731 7.941 13.384 1.00 79.12 74 LEU A O 1
ATOM 606 N N . PRO A 1 75 ? -10.772 8.597 12.707 1.00 61.22 75 PRO A N 1
ATOM 607 C CA . PRO A 1 75 ? -11.353 8.570 14.042 1.00 61.22 75 PRO A CA 1
ATOM 608 C C . PRO A 1 75 ? -11.483 7.129 14.544 1.00 61.22 75 PRO A C 1
ATOM 610 O O . PRO A 1 75 ? -12.189 6.322 13.945 1.00 61.22 75 PRO A O 1
ATOM 613 N N . ASN A 1 76 ? -10.843 6.869 15.688 1.00 52.16 76 ASN A N 1
ATOM 614 C CA . ASN A 1 76 ? -10.703 5.584 16.377 1.00 52.16 76 ASN A CA 1
ATOM 615 C C . ASN A 1 76 ? -9.874 4.564 15.594 1.00 52.16 76 ASN A C 1
ATOM 617 O O . ASN A 1 76 ? -10.323 4.014 14.593 1.00 52.16 76 ASN A O 1
ATOM 621 N N . GLY A 1 77 ? -8.663 4.309 16.104 1.00 49.97 77 GLY A N 1
ATOM 622 C CA . GLY A 1 77 ? -7.743 3.313 15.575 1.00 49.97 77 GLY A CA 1
ATOM 623 C C . GLY A 1 77 ? -8.476 2.029 15.216 1.00 49.97 77 GLY A C 1
ATOM 624 O O . GLY A 1 77 ? -9.150 1.434 16.061 1.00 49.97 77 GLY A O 1
ATOM 625 N N . TYR A 1 78 ? -8.351 1.624 13.954 1.00 49.97 78 TYR A N 1
ATOM 626 C CA . TYR A 1 78 ? -8.702 0.267 13.582 1.00 49.97 78 TYR A CA 1
ATOM 627 C C . TYR A 1 78 ? -7.881 -0.646 14.490 1.00 49.97 78 TYR A C 1
ATOM 629 O O . TYR A 1 78 ? -6.660 -0.476 14.569 1.00 49.97 78 TYR A O 1
ATOM 637 N N . PRO A 1 79 ? -8.523 -1.539 15.260 1.00 46.28 79 PRO A N 1
ATOM 638 C CA . PRO A 1 79 ? -7.776 -2.470 16.072 1.00 46.28 79 PRO A CA 1
ATOM 639 C C . PRO A 1 79 ? -6.902 -3.279 15.120 1.00 46.28 79 PRO A C 1
ATOM 641 O O . PRO A 1 79 ? -7.411 -3.986 14.255 1.00 46.28 79 PRO A O 1
ATOM 644 N N . THR A 1 80 ? -5.589 -3.195 15.313 1.00 46.22 80 THR A N 1
ATOM 645 C CA . THR A 1 80 ? -4.549 -3.998 14.653 1.00 46.22 80 THR A CA 1
ATOM 646 C C . THR A 1 80 ? -4.641 -5.492 15.002 1.00 46.22 80 THR A C 1
ATOM 648 O O . THR A 1 80 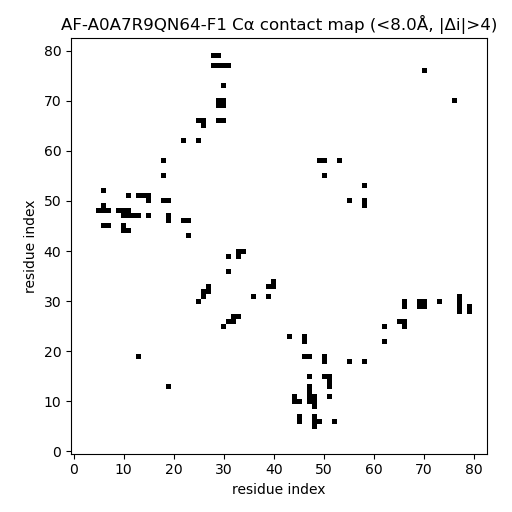? -3.656 -6.211 14.930 1.00 46.22 80 THR A O 1
ATOM 651 N N . ASN A 1 81 ? -5.820 -5.973 15.401 1.00 45.81 81 ASN A N 1
ATOM 652 C CA . ASN A 1 81 ? -6.098 -7.356 15.742 1.00 45.81 81 ASN A CA 1
ATOM 653 C C . ASN A 1 81 ? -7.500 -7.725 15.256 1.00 45.81 81 ASN A C 1
ATOM 655 O O . ASN A 1 81 ? -8.494 -7.487 15.947 1.00 45.81 81 ASN A O 1
ATOM 659 N N . ILE A 1 82 ? -7.566 -8.368 14.095 1.00 38.22 82 ILE A N 1
ATOM 660 C CA . ILE A 1 82 ? -8.634 -9.318 13.801 1.00 38.22 82 ILE A CA 1
ATOM 661 C C . ILE A 1 82 ? -7.956 -10.670 13.565 1.00 38.22 82 ILE A C 1
ATOM 663 O O . ILE A 1 82 ? -7.544 -10.954 12.450 1.00 38.22 82 ILE A O 1
ATOM 667 N N . LEU A 1 83 ? -7.877 -11.431 14.667 1.00 35.75 83 LEU A N 1
ATOM 668 C CA . LEU A 1 83 ? -7.668 -12.885 14.807 1.00 35.75 83 LEU A CA 1
ATOM 669 C C . LEU A 1 83 ? -6.423 -13.519 14.168 1.00 35.75 83 LEU A C 1
ATOM 671 O O . LEU A 1 83 ? -6.396 -13.716 12.938 1.00 35.75 83 LEU A O 1
#

Organism: NCBI:txid1979941

Sequence (83 aa):
MNANNDVFNTRLELNNRECYHNFVDTFNDQCLSITQHSYALNKLYTFVNICEQMDDSSATQALNQLVQYCQQNLPNGYPTNIL